Protein AF-A0A7J8YGD0-F1 (afdb_monomer_lite)

Secondary structure (DSSP, 8-state):
----SS-EEEEE--HHHHTSS--EEPPHHHHHHHSTT--EEEEEESSSS-EEEEEEEEETTEEEE-TTHHHHHHHTT--TT-EEEEEEEETTTTEEEEEEEPPPPTT------

InterPro domains:
  IPR003340 B3 DNA binding domain [PF02362] (11-102)
  IPR003340 B3 DNA binding domain [PS50863] (9-104)
  IPR003340 B3 DNA binding domain [SM01019] (9-104)
  IPR003340 B3 DNA binding domain [cd10017] (7-102)
  IPR015300 DNA-binding pseudobarrel domain superfamily [G3DSA:2.40.330.10] (1-106)
  IPR015300 DNA-binding pseudobarrel domain superfamily [SSF101936] (2-102)
  IPR044837 B3 domain-containing protein REM16-like [PTHR31391] (2-103)

Organism: Gossypium aridum (NCBI:txid34290)

Radius of gyration: 14.12 Å; chains: 1; bounding box: 32×40×38 Å

Structure (mmCIF, N/CA/C/O backbone):
data_AF-A0A7J8YGD0-F1
#
_entry.id   AF-A0A7J8YGD0-F1
#
loop_
_atom_site.group_PDB
_atom_site.id
_atom_site.type_symbol
_atom_site.label_atom_id
_atom_site.label_alt_id
_atom_site.label_comp_id
_atom_site.label_asym_id
_atom_site.label_entity_id
_atom_site.label_seq_id
_atom_site.pdbx_PDB_ins_code
_atom_site.Cartn_x
_atom_site.Cartn_y
_atom_site.Cartn_z
_atom_site.occupancy
_atom_site.B_iso_or_equiv
_atom_site.auth_seq_id
_atom_site.auth_comp_id
_atom_site.auth_asym_id
_atom_site.auth_atom_id
_atom_site.pdbx_PDB_model_num
ATOM 1 N N . MET A 1 1 ? -18.296 -4.011 -14.065 1.00 70.75 1 MET A N 1
ATOM 2 C CA . MET A 1 1 ? -17.063 -3.261 -13.724 1.00 70.75 1 MET A CA 1
ATOM 3 C C . MET A 1 1 ? -16.869 -3.348 -12.220 1.00 70.75 1 MET A C 1
ATOM 5 O O . MET A 1 1 ? -17.765 -2.932 -11.500 1.00 70.75 1 MET A O 1
ATOM 9 N N . PHE A 1 2 ? -15.771 -3.931 -11.735 1.00 85.75 2 PHE A N 1
ATOM 10 C CA . PHE A 1 2 ? -15.544 -4.056 -10.292 1.00 85.75 2 PHE A CA 1
ATOM 11 C C . PHE A 1 2 ? -15.328 -2.680 -9.647 1.00 85.75 2 PHE A C 1
ATOM 13 O O . PHE A 1 2 ? -14.451 -1.918 -10.073 1.00 85.75 2 PHE A O 1
ATOM 20 N N . LYS A 1 3 ? -16.122 -2.355 -8.626 1.00 93.06 3 LYS A N 1
ATOM 21 C CA . LYS A 1 3 ? -16.056 -1.097 -7.879 1.00 93.06 3 LYS A CA 1
ATOM 22 C C . LYS A 1 3 ? -16.419 -1.371 -6.413 1.00 93.06 3 LYS A C 1
ATOM 24 O O . LYS A 1 3 ? -17.567 -1.722 -6.168 1.00 93.06 3 LYS A O 1
ATOM 29 N N . PRO A 1 4 ? -15.470 -1.212 -5.480 1.00 95.00 4 PRO A N 1
ATOM 30 C CA . PRO A 1 4 ? -15.769 -1.267 -4.054 1.00 95.00 4 PRO A CA 1
ATOM 31 C C . PRO A 1 4 ? -16.660 -0.111 -3.577 1.00 95.00 4 PRO A C 1
ATOM 33 O O . PRO A 1 4 ? -16.661 0.962 -4.193 1.00 95.00 4 PRO A O 1
ATOM 36 N N . ASP A 1 5 ? -17.366 -0.327 -2.465 1.00 95.81 5 ASP A N 1
ATOM 37 C CA . ASP A 1 5 ? -18.212 0.6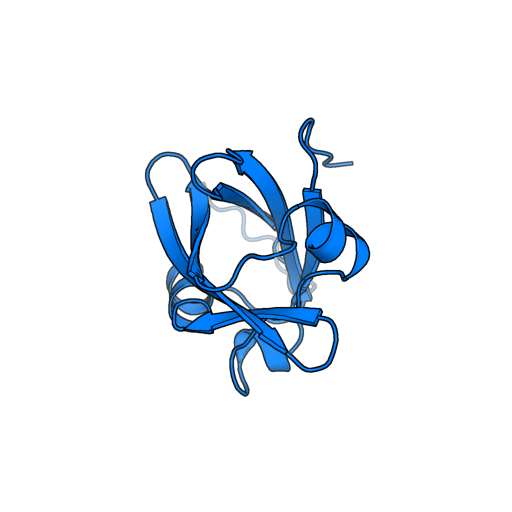87 -1.818 1.00 95.81 5 ASP A CA 1
ATOM 38 C C . ASP A 1 5 ? -17.385 1.697 -1.011 1.00 95.81 5 ASP A C 1
ATOM 40 O O . ASP A 1 5 ? -17.691 2.893 -0.994 1.00 95.81 5 ASP A O 1
ATOM 44 N N . ASN A 1 6 ? -16.305 1.237 -0.373 1.00 97.50 6 ASN A N 1
ATOM 45 C CA . ASN A 1 6 ? -15.401 2.106 0.375 1.00 97.50 6 ASN A CA 1
ATOM 46 C C . ASN A 1 6 ? -14.445 2.868 -0.557 1.00 97.50 6 ASN A C 1
ATOM 48 O O . ASN A 1 6 ? -14.257 2.489 -1.717 1.00 97.50 6 ASN A O 1
ATOM 52 N N . PRO A 1 7 ? -13.772 3.931 -0.074 1.00 97.88 7 PRO A N 1
ATOM 53 C CA . PRO A 1 7 ? -12.737 4.598 -0.849 1.00 97.88 7 PRO A CA 1
ATOM 54 C C . PRO A 1 7 ? -11.644 3.629 -1.294 1.00 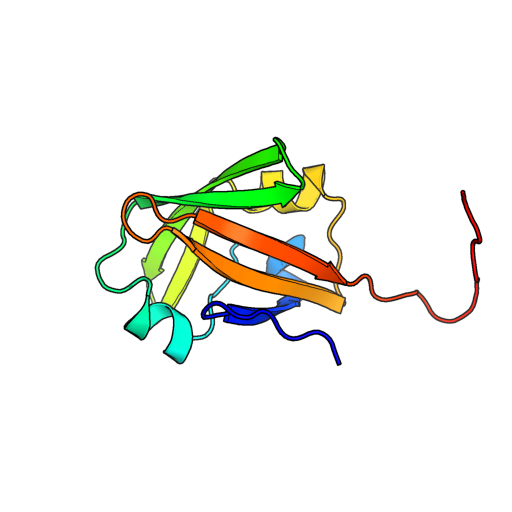97.88 7 PRO A C 1
ATOM 56 O O . PRO A 1 7 ? -11.101 2.877 -0.488 1.00 97.88 7 PRO A O 1
ATOM 59 N N . PHE A 1 8 ? -11.268 3.691 -2.569 1.00 98.12 8 PHE A N 1
ATOM 60 C CA . PHE A 1 8 ? -10.255 2.801 -3.118 1.00 98.12 8 PHE A CA 1
ATOM 61 C C . PHE A 1 8 ? -9.355 3.501 -4.142 1.00 98.12 8 PHE A C 1
ATOM 63 O O . PHE A 1 8 ? -9.695 4.550 -4.698 1.00 98.12 8 PHE A O 1
ATOM 70 N N .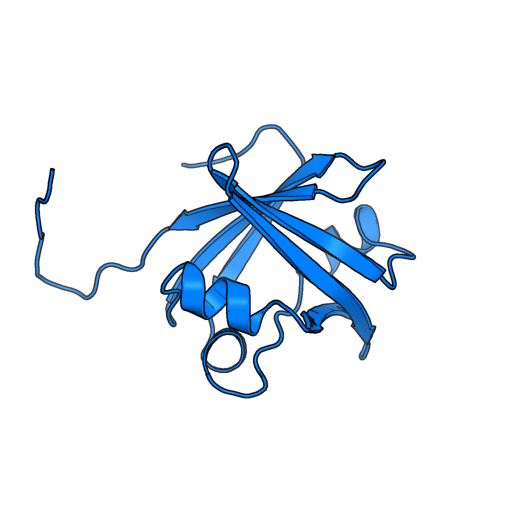 CYS A 1 9 ? -8.211 2.889 -4.431 1.00 97.44 9 CYS A N 1
ATOM 71 C CA . CYS A 1 9 ? -7.384 3.219 -5.587 1.00 97.44 9 CYS A CA 1
ATOM 72 C C . CYS A 1 9 ? -7.027 1.956 -6.376 1.00 97.44 9 CYS A C 1
ATOM 74 O O . CYS A 1 9 ? -7.066 0.847 -5.846 1.00 97.44 9 CYS A O 1
ATOM 76 N N . ARG A 1 10 ? -6.720 2.123 -7.664 1.00 97.19 10 ARG A N 1
ATOM 77 C CA . ARG A 1 10 ? -6.294 1.034 -8.549 1.00 97.19 10 ARG A CA 1
ATOM 78 C C . ARG A 1 10 ? -4.861 1.282 -8.982 1.00 97.19 10 ARG A C 1
ATOM 80 O O . ARG A 1 10 ? -4.521 2.413 -9.330 1.00 97.19 10 ARG A O 1
ATOM 87 N N . VAL A 1 11 ? -4.055 0.234 -8.980 1.00 97.00 11 VAL A N 1
ATOM 88 C CA . VAL A 1 11 ? -2.659 0.272 -9.408 1.00 97.00 11 VAL A CA 1
ATOM 89 C C . VAL A 1 11 ? -2.426 -0.887 -10.360 1.00 97.00 11 VAL A C 1
ATOM 91 O O . VAL A 1 11 ? -2.686 -2.030 -10.004 1.00 97.00 11 VAL A O 1
ATOM 94 N N . ILE A 1 12 ? -1.912 -0.576 -11.547 1.00 96.44 12 ILE A N 1
ATOM 95 C CA . ILE A 1 12 ? -1.347 -1.569 -12.463 1.00 96.44 12 ILE A CA 1
ATOM 96 C C . ILE A 1 12 ? 0.110 -1.776 -12.057 1.00 96.44 12 ILE A C 1
ATOM 98 O O . ILE A 1 12 ? 0.867 -0.800 -11.971 1.00 96.44 12 ILE A O 1
ATOM 102 N N . LEU A 1 13 ? 0.492 -3.018 -11.781 1.00 95.62 13 LEU A N 1
ATOM 103 C CA . LEU A 1 13 ? 1.836 -3.353 -11.347 1.00 95.62 13 LEU A CA 1
ATOM 104 C C . LEU A 1 13 ? 2.829 -3.193 -12.500 1.00 95.62 13 LEU A C 1
ATOM 106 O O . LEU A 1 13 ? 2.603 -3.637 -13.622 1.00 95.62 13 LEU A O 1
ATOM 110 N N . ARG A 1 14 ? 3.926 -2.490 -12.217 1.00 94.00 14 ARG A N 1
ATOM 111 C CA . ARG A 1 14 ? 5.038 -2.237 -13.141 1.00 94.00 14 ARG A CA 1
ATOM 112 C C . ARG A 1 14 ? 6.267 -3.022 -12.679 1.00 94.00 14 ARG A C 1
ATOM 114 O O . ARG A 1 14 ? 6.350 -3.319 -11.486 1.00 94.00 14 ARG A O 1
ATOM 121 N N . PRO A 1 15 ? 7.281 -3.241 -13.535 1.00 93.31 15 PRO A N 1
ATOM 122 C CA . PRO A 1 15 ? 8.506 -3.959 -13.163 1.00 93.31 15 PRO A CA 1
ATOM 123 C C . PRO A 1 15 ? 9.198 -3.436 -11.896 1.00 93.31 15 PRO A C 1
ATOM 125 O O . PRO A 1 15 ? 9.759 -4.199 -11.113 1.00 93.31 15 PRO A O 1
ATOM 128 N N . SER A 1 16 ? 9.155 -2.122 -11.658 1.00 92.00 16 SER A N 1
ATOM 129 C CA . SER A 1 16 ? 9.719 -1.497 -10.452 1.00 92.00 16 SER A CA 1
ATOM 130 C C . SER A 1 16 ? 8.932 -1.799 -9.173 1.00 92.00 16 SER A C 1
ATOM 132 O O . SER A 1 16 ? 9.463 -1.661 -8.074 1.00 92.00 16 SER A O 1
ATOM 134 N N . TYR A 1 17 ? 7.672 -2.213 -9.291 1.00 93.69 17 TYR A N 1
ATOM 135 C CA . TYR A 1 17 ? 6.842 -2.584 -8.150 1.00 93.69 17 TYR A CA 1
ATOM 136 C C . TYR A 1 17 ? 7.013 -4.057 -7.789 1.00 93.69 17 TYR A C 1
ATOM 138 O O . TYR A 1 17 ? 6.798 -4.388 -6.633 1.00 93.69 17 TYR A O 1
ATOM 146 N N . VAL A 1 18 ? 7.424 -4.923 -8.720 1.00 93.81 18 VAL A N 1
ATOM 147 C CA . VAL A 1 18 ? 7.502 -6.377 -8.479 1.00 93.81 18 VAL A CA 1
ATOM 148 C C . VAL A 1 18 ? 8.926 -6.946 -8.496 1.00 93.81 18 VAL A C 1
ATOM 150 O O . VAL A 1 18 ? 9.200 -7.869 -7.738 1.00 93.81 18 VAL A O 1
ATOM 153 N N . TYR A 1 19 ? 9.869 -6.367 -9.255 1.00 86.56 19 TYR A N 1
ATOM 154 C CA . TYR A 1 19 ? 11.216 -6.945 -9.424 1.00 86.56 19 TYR A CA 1
ATOM 155 C C . TYR A 1 19 ? 12.373 -6.075 -8.910 1.00 86.56 19 TYR A C 1
ATOM 157 O O . TYR A 1 19 ? 13.336 -6.595 -8.350 1.00 86.56 19 TYR A O 1
ATOM 165 N N . LYS A 1 20 ? 12.345 -4.749 -9.130 1.00 75.06 20 LYS A N 1
ATOM 166 C CA . LYS A 1 20 ? 13.496 -3.854 -8.860 1.00 75.06 20 LYS A CA 1
ATOM 167 C C . LYS A 1 20 ? 13.186 -2.820 -7.789 1.00 75.06 20 LYS A C 1
ATOM 169 O O . LYS A 1 20 ? 12.332 -1.969 -7.989 1.00 75.06 20 LYS A O 1
ATOM 174 N N . GLY A 1 21 ? 13.904 -2.853 -6.666 1.00 68.25 21 GLY A N 1
ATOM 175 C CA . GLY A 1 21 ? 13.706 -1.921 -5.544 1.00 68.25 21 GLY A CA 1
ATOM 176 C C . GLY A 1 21 ? 12.445 -2.193 -4.713 1.00 68.25 21 GLY A C 1
ATOM 177 O O . GLY A 1 21 ? 12.406 -1.782 -3.559 1.00 68.25 21 GLY A O 1
ATOM 178 N N . ILE A 1 22 ? 11.474 -2.915 -5.289 1.00 80.94 22 ILE A N 1
ATOM 179 C CA . ILE A 1 22 ? 10.240 -3.460 -4.705 1.00 80.94 22 ILE A CA 1
ATOM 180 C C . ILE A 1 22 ? 9.631 -2.499 -3.677 1.00 80.94 22 ILE A C 1
ATOM 182 O O . ILE A 1 22 ? 9.478 -2.802 -2.493 1.00 80.94 22 ILE A O 1
ATOM 186 N N . PHE A 1 23 ? 9.282 -1.306 -4.158 1.00 91.56 23 PHE A N 1
ATOM 187 C CA . PHE A 1 23 ? 8.403 -0.374 -3.463 1.00 91.56 23 PHE A CA 1
ATOM 188 C C . PHE A 1 23 ? 7.251 0.020 -4.378 1.00 91.56 23 PHE A C 1
ATOM 190 O O . PHE A 1 23 ? 7.428 0.204 -5.581 1.00 91.56 23 PHE A O 1
ATOM 197 N N . LEU A 1 24 ? 6.071 0.190 -3.793 1.00 95.31 24 LEU A N 1
ATOM 198 C CA . LEU A 1 24 ? 4.872 0.579 -4.520 1.00 95.31 24 LEU A CA 1
ATOM 199 C C . LEU A 1 24 ? 4.493 2.017 -4.183 1.00 95.31 24 LEU A C 1
ATOM 201 O O . LEU A 1 24 ? 4.183 2.314 -3.033 1.00 95.31 24 LEU A O 1
ATOM 205 N N . HIS A 1 25 ? 4.450 2.895 -5.183 1.00 94.94 25 HIS A N 1
ATOM 206 C CA . HIS A 1 25 ? 3.895 4.238 -5.018 1.00 94.94 25 HIS A CA 1
ATOM 207 C C . HIS A 1 25 ? 2.366 4.205 -5.059 1.00 94.94 25 HIS A C 1
ATOM 209 O O . HIS A 1 25 ? 1.769 3.655 -5.984 1.00 94.94 25 HIS A O 1
ATOM 215 N N . ILE A 1 26 ? 1.730 4.840 -4.076 1.00 96.06 26 ILE A N 1
ATOM 216 C CA . ILE A 1 26 ? 0.272 4.938 -3.996 1.00 96.06 26 ILE A CA 1
ATOM 217 C C . ILE A 1 26 ? -0.204 6.184 -4.748 1.00 96.06 26 ILE A C 1
ATOM 219 O O . ILE A 1 26 ? 0.401 7.252 -4.593 1.00 96.06 26 ILE A O 1
ATOM 223 N N . PRO A 1 27 ? -1.294 6.095 -5.541 1.00 95.75 27 PRO A N 1
ATOM 224 C CA . PRO A 1 27 ? -1.850 7.243 -6.243 1.00 95.75 27 PRO A CA 1
ATOM 225 C C . PRO A 1 27 ? -2.031 8.451 -5.320 1.00 95.75 27 PRO A C 1
ATOM 227 O O . PRO A 1 27 ? -2.735 8.387 -4.308 1.00 95.75 27 PRO A O 1
ATOM 230 N N . ARG A 1 28 ? -1.400 9.572 -5.687 1.00 93.44 28 ARG A N 1
ATOM 231 C CA . ARG A 1 28 ? -1.244 10.754 -4.826 1.00 93.44 28 ARG A CA 1
ATOM 232 C C . ARG A 1 28 ? -2.565 11.263 -4.248 1.00 93.44 28 ARG A C 1
ATOM 234 O O . ARG A 1 28 ? -2.620 11.580 -3.067 1.00 93.44 28 ARG A O 1
ATOM 241 N N . CYS A 1 29 ? -3.628 11.323 -5.051 1.00 93.81 29 CYS A N 1
ATOM 242 C CA . CYS A 1 29 ? -4.939 11.802 -4.598 1.00 93.81 29 CYS A CA 1
ATOM 243 C C . CYS A 1 29 ? -5.554 10.913 -3.509 1.00 93.81 29 CYS A C 1
ATOM 245 O O . CYS A 1 29 ? -6.160 11.427 -2.574 1.00 93.81 29 CYS A O 1
ATOM 247 N N . PHE A 1 30 ? -5.382 9.592 -3.614 1.00 95.75 30 PHE A N 1
ATOM 248 C CA . PHE A 1 30 ? -5.841 8.658 -2.590 1.00 95.75 30 PHE A CA 1
ATOM 249 C C . PHE A 1 30 ? -4.985 8.789 -1.328 1.00 95.75 30 PHE A C 1
ATOM 251 O O . PHE A 1 30 ? -5.516 8.958 -0.232 1.00 95.75 30 PHE A O 1
ATOM 258 N N . ALA A 1 31 ? -3.660 8.796 -1.490 1.00 94.44 31 ALA A N 1
ATOM 259 C CA . ALA A 1 31 ? -2.731 8.891 -0.373 1.00 94.44 31 ALA A CA 1
ATOM 260 C C . ALA A 1 31 ? -2.895 10.194 0.429 1.00 94.44 31 ALA A C 1
ATOM 262 O O . ALA A 1 31 ? -2.996 10.145 1.648 1.00 94.44 31 ALA A O 1
ATOM 263 N N . LEU A 1 32 ? -3.032 11.346 -0.234 1.00 93.81 32 LEU A N 1
ATOM 264 C CA . LEU A 1 32 ? -3.262 12.633 0.436 1.00 93.81 32 LEU A CA 1
ATOM 265 C C . LEU A 1 32 ? -4.565 12.688 1.233 1.00 93.81 32 LEU A C 1
ATOM 267 O O . LEU A 1 32 ? -4.677 13.478 2.163 1.00 93.81 32 LEU A O 1
ATOM 271 N N . ARG A 1 33 ? -5.571 11.903 0.850 1.00 95.12 33 ARG A N 1
ATOM 272 C CA . ARG A 1 33 ? -6.872 11.935 1.517 1.00 95.12 33 ARG A CA 1
ATOM 273 C C . ARG A 1 33 ? -6.963 10.939 2.666 1.00 95.12 33 ARG A C 1
ATOM 275 O O . ARG A 1 33 ? -7.599 11.244 3.666 1.00 95.12 33 ARG A O 1
ATOM 282 N N . TYR A 1 34 ? -6.346 9.769 2.515 1.00 95.31 34 TYR A N 1
ATOM 283 C CA . TYR A 1 34 ? -6.559 8.639 3.424 1.00 95.31 34 TYR A CA 1
ATOM 284 C C . TYR A 1 34 ? -5.302 8.155 4.142 1.00 95.31 34 TYR A C 1
ATOM 286 O O . TYR A 1 34 ? -5.413 7.454 5.141 1.00 95.31 34 TYR A O 1
ATOM 294 N N . LEU A 1 35 ? -4.117 8.521 3.654 1.00 93.69 35 LEU A N 1
ATOM 295 C CA . LEU A 1 35 ? -2.823 8.138 4.225 1.00 93.69 35 LEU A CA 1
ATOM 296 C C . LEU A 1 35 ? -2.013 9.363 4.678 1.00 93.69 35 LEU A C 1
ATOM 298 O O . LEU A 1 35 ? -0.834 9.242 5.002 1.00 93.69 35 LEU A O 1
ATOM 302 N N . ASN A 1 36 ? -2.614 10.555 4.699 1.00 91.75 36 ASN A N 1
ATOM 303 C CA . ASN A 1 36 ? -1.906 11.763 5.099 1.00 91.75 36 ASN A CA 1
ATOM 304 C C . ASN A 1 36 ? -1.453 11.679 6.56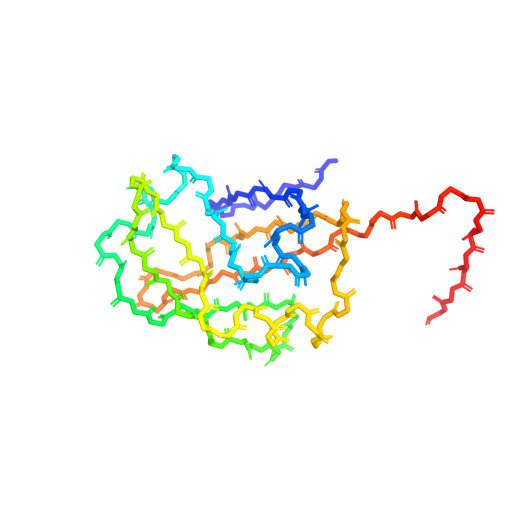0 1.00 91.75 36 ASN A C 1
ATOM 306 O O . ASN A 1 36 ? -2.219 11.278 7.432 1.00 91.75 36 ASN A O 1
ATOM 310 N N . GLY A 1 37 ? -0.201 12.052 6.817 1.00 89.00 37 GLY A N 1
ATOM 311 C CA . GLY A 1 37 ? 0.420 11.905 8.134 1.00 89.00 37 GLY A CA 1
ATOM 312 C C . GLY A 1 37 ? 0.792 10.466 8.513 1.00 89.00 37 GLY A C 1
ATOM 313 O O . GLY A 1 37 ? 1.366 10.266 9.579 1.00 89.00 37 GLY A O 1
ATOM 314 N N . VAL A 1 38 ? 0.521 9.466 7.664 1.00 91.25 38 VAL A N 1
ATOM 315 C CA . VAL A 1 38 ? 0.972 8.092 7.912 1.00 91.25 38 VAL A CA 1
ATOM 316 C C . VAL A 1 38 ? 2.469 7.981 7.628 1.00 91.25 38 VAL A C 1
ATOM 318 O O . VAL A 1 38 ? 2.913 8.159 6.491 1.00 91.25 38 VAL A O 1
ATOM 321 N N . ASP A 1 39 ? 3.217 7.623 8.668 1.00 92.50 39 ASP A N 1
ATOM 322 C CA . ASP A 1 39 ? 4.583 7.105 8.607 1.00 92.50 39 ASP A CA 1
ATOM 323 C C . ASP A 1 39 ? 4.688 5.914 9.570 1.00 92.50 39 ASP A C 1
ATOM 325 O O . ASP A 1 39 ? 4.879 6.063 10.778 1.00 92.50 39 ASP A O 1
ATOM 329 N N . GLY A 1 40 ? 4.465 4.705 9.058 1.00 95.19 40 GLY A N 1
ATOM 330 C CA . GLY A 1 40 ? 4.234 3.553 9.923 1.00 95.19 40 GLY A CA 1
ATOM 331 C C . GLY A 1 40 ? 3.831 2.285 9.189 1.00 95.19 40 GLY A C 1
ATOM 332 O O . GLY A 1 40 ? 4.033 2.150 7.984 1.00 95.19 40 GLY A O 1
ATOM 333 N N . ILE A 1 41 ? 3.295 1.325 9.939 1.00 97.38 41 ILE A N 1
ATOM 334 C CA . ILE A 1 41 ? 2.783 0.067 9.390 1.00 97.38 41 ILE A CA 1
ATOM 335 C C . ILE A 1 41 ? 1.314 0.243 9.006 1.00 97.38 41 ILE A C 1
ATOM 337 O O . ILE A 1 41 ? 0.513 0.730 9.801 1.00 97.38 41 ILE A O 1
ATOM 341 N N . VAL A 1 42 ? 0.972 -0.181 7.794 1.00 97.69 42 VAL A N 1
ATOM 342 C CA . VAL A 1 42 ? -0.403 -0.375 7.326 1.00 97.69 42 VAL A CA 1
ATOM 343 C C . VAL A 1 42 ? -0.608 -1.857 7.028 1.00 97.69 42 VAL A C 1
ATOM 345 O O . VAL A 1 42 ? 0.351 -2.574 6.744 1.00 97.69 42 VAL A O 1
ATOM 348 N N . THR A 1 43 ? -1.846 -2.331 7.098 1.00 98.19 43 THR A N 1
ATOM 349 C CA . THR A 1 43 ? -2.159 -3.744 6.853 1.00 98.19 43 THR A CA 1
ATOM 350 C C . THR A 1 43 ? -2.772 -3.916 5.471 1.00 98.19 43 THR A C 1
ATOM 352 O O . THR A 1 43 ? -3.768 -3.266 5.157 1.00 98.19 43 THR A O 1
ATOM 355 N N . LEU A 1 44 ? -2.216 -4.814 4.661 1.00 98.56 44 LEU A N 1
ATOM 356 C CA . LEU A 1 44 ? -2.850 -5.302 3.435 1.00 98.56 44 LEU A CA 1
ATOM 357 C C . LEU A 1 44 ? -3.620 -6.589 3.737 1.00 98.56 44 LEU A C 1
ATOM 359 O O . LEU A 1 44 ? -3.088 -7.462 4.418 1.00 98.56 44 LEU A O 1
ATOM 363 N N . GLN A 1 45 ? -4.845 -6.723 3.232 1.00 97.94 45 GLN A N 1
ATOM 364 C CA . GLN A 1 45 ? -5.691 -7.906 3.436 1.00 97.94 45 GLN A CA 1
ATOM 365 C C . GLN A 1 45 ? -6.294 -8.379 2.110 1.00 97.94 45 GLN A C 1
ATOM 367 O O . GLN A 1 45 ? -7.042 -7.633 1.496 1.00 97.94 45 GLN A O 1
ATOM 372 N N . VAL A 1 46 ? -6.029 -9.609 1.669 1.00 95.31 46 VAL A N 1
ATOM 373 C CA . VAL A 1 46 ? -6.539 -10.111 0.367 1.00 95.31 46 VAL A CA 1
ATOM 374 C C . VAL A 1 46 ? -7.851 -10.879 0.528 1.00 95.31 46 VAL A C 1
ATOM 376 O O . VAL A 1 46 ? -8.844 -10.594 -0.138 1.00 95.31 46 VAL A O 1
ATOM 379 N N . SER A 1 47 ? -7.875 -11.827 1.459 1.00 85.12 47 SER A N 1
ATOM 380 C CA . SER A 1 47 ? -9.026 -12.668 1.796 1.00 85.12 47 SER A CA 1
ATOM 381 C C . SER A 1 47 ? -9.275 -12.630 3.302 1.00 85.12 47 SER A C 1
ATOM 383 O O . SER A 1 47 ? -8.538 -11.979 4.050 1.00 85.12 47 SER A O 1
ATOM 385 N N . GLU A 1 48 ? -10.340 -13.275 3.773 1.00 78.56 48 GLU A N 1
ATOM 386 C CA . GLU A 1 48 ? -10.559 -13.400 5.212 1.00 78.56 48 GLU A CA 1
ATOM 387 C C . GLU A 1 48 ? -9.366 -14.120 5.861 1.00 78.56 48 GLU A C 1
ATOM 389 O O . GLU A 1 48 ? -8.976 -15.215 5.465 1.00 78.56 48 GLU A O 1
ATOM 394 N N . GLY A 1 49 ? -8.730 -13.453 6.827 1.00 76.88 49 GLY A N 1
ATOM 395 C CA . GLY A 1 49 ? -7.624 -13.999 7.616 1.00 76.88 49 GLY A CA 1
ATOM 396 C C . GLY A 1 49 ? -6.214 -13.689 7.103 1.00 76.88 49 GLY A C 1
ATOM 397 O O . GLY A 1 49 ? -5.335 -13.446 7.929 1.00 76.88 49 GLY A O 1
ATOM 398 N N . LYS A 1 50 ? -5.969 -13.618 5.786 1.00 94.31 50 LYS A N 1
ATOM 399 C CA . LYS A 1 50 ? -4.615 -13.337 5.266 1.00 94.31 50 LYS A CA 1
ATOM 400 C C . LYS A 1 50 ? -4.291 -11.843 5.294 1.00 94.31 50 LYS A C 1
ATOM 402 O O . LYS A 1 50 ? -4.934 -11.051 4.599 1.00 94.31 50 LYS A O 1
ATOM 407 N N . LYS A 1 51 ? -3.286 -11.472 6.092 1.00 97.50 51 LYS A N 1
ATOM 408 C CA . LYS A 1 51 ? -2.873 -10.087 6.344 1.00 97.50 51 LYS A CA 1
ATOM 409 C C . LYS A 1 51 ? -1.357 -9.936 6.255 1.00 97.50 51 LYS A C 1
ATOM 411 O O . LYS A 1 51 ? -0.634 -10.767 6.793 1.00 97.50 51 LYS A O 1
ATOM 416 N N . TRP A 1 52 ? -0.903 -8.835 5.661 1.00 98.06 52 TRP A N 1
ATOM 417 C CA . TRP A 1 52 ? 0.512 -8.483 5.549 1.00 98.06 52 TRP A CA 1
ATOM 418 C C . TRP A 1 52 ? 0.767 -7.087 6.124 1.00 98.06 52 TRP A C 1
ATOM 420 O O . TRP A 1 52 ? 0.145 -6.121 5.665 1.00 98.06 52 TRP A O 1
ATOM 430 N N . PRO A 1 53 ? 1.669 -6.941 7.110 1.00 98.00 53 PRO A N 1
ATOM 431 C CA . PRO A 1 53 ? 2.112 -5.636 7.574 1.00 98.00 53 PRO A CA 1
ATOM 432 C C . PRO A 1 53 ? 3.096 -5.029 6.568 1.00 98.00 53 PRO A C 1
ATOM 434 O O . PRO A 1 53 ? 4.151 -5.596 6.290 1.00 98.00 53 PRO A O 1
ATOM 437 N N . VAL A 1 54 ? 2.792 -3.840 6.049 1.00 97.88 54 VAL A N 1
ATOM 438 C CA . VAL A 1 54 ? 3.672 -3.123 5.116 1.00 97.88 54 VAL A CA 1
ATOM 439 C C . VAL A 1 54 ? 3.993 -1.726 5.631 1.00 97.88 54 VAL A C 1
ATOM 441 O O . VAL A 1 54 ? 3.132 -1.005 6.134 1.00 97.88 54 VAL A O 1
ATOM 444 N N . ARG A 1 55 ? 5.256 -1.315 5.518 1.00 97.25 55 ARG A N 1
ATOM 445 C CA . ARG A 1 55 ? 5.694 0.027 5.906 1.00 97.25 55 ARG A CA 1
ATOM 446 C C . ARG A 1 55 ? 5.256 1.033 4.844 1.00 97.25 55 ARG A C 1
ATOM 448 O O . ARG A 1 55 ? 5.770 1.010 3.724 1.00 97.25 55 ARG A O 1
ATOM 455 N N . CYS A 1 56 ? 4.371 1.942 5.228 1.00 97.31 56 CYS A N 1
ATOM 456 C CA . CYS A 1 56 ? 3.972 3.116 4.467 1.00 97.31 56 CYS A CA 1
ATOM 457 C C . CYS A 1 56 ? 4.799 4.324 4.922 1.00 97.31 56 CYS A C 1
ATOM 459 O O . CYS A 1 56 ? 4.800 4.659 6.106 1.00 97.31 56 CYS A O 1
ATOM 461 N N . ILE A 1 57 ? 5.507 4.960 3.988 1.00 95.00 57 ILE A N 1
ATOM 462 C CA . ILE A 1 57 ? 6.305 6.166 4.244 1.00 95.00 57 ILE A CA 1
ATOM 463 C C . ILE A 1 57 ? 6.006 7.239 3.205 1.00 95.00 57 ILE A C 1
ATOM 465 O O . ILE A 1 57 ? 5.752 6.928 2.038 1.00 95.00 57 ILE A O 1
ATOM 469 N N . TYR A 1 58 ? 6.101 8.500 3.616 1.00 92.12 58 TYR A N 1
ATOM 470 C CA . TYR A 1 58 ? 6.097 9.635 2.703 1.00 92.12 58 TYR A CA 1
ATOM 471 C C . TYR A 1 58 ? 7.516 9.914 2.192 1.00 92.12 58 TYR A C 1
ATOM 473 O O . TYR A 1 58 ? 8.458 10.042 2.972 1.00 92.12 58 TYR A O 1
ATOM 481 N N . GLY A 1 59 ? 7.686 10.025 0.877 1.00 84.25 59 GLY A N 1
ATOM 482 C CA . GLY A 1 59 ? 8.962 10.374 0.260 1.00 84.25 59 GLY A CA 1
ATOM 483 C C . GLY A 1 59 ? 8.796 10.813 -1.190 1.00 84.25 59 GLY A C 1
ATOM 484 O O . GLY A 1 59 ? 7.922 10.320 -1.899 1.00 84.25 59 GLY A O 1
ATOM 485 N N . GLN A 1 60 ? 9.635 11.752 -1.640 1.00 79.12 60 GLN A N 1
ATOM 486 C CA . GLN A 1 60 ? 9.599 12.285 -3.012 1.00 79.12 60 GLN A CA 1
ATOM 487 C C . GLN A 1 60 ? 8.173 12.669 -3.454 1.00 79.12 60 GLN A C 1
ATOM 489 O O . GLN A 1 60 ? 7.705 12.271 -4.517 1.00 79.12 60 GLN A O 1
ATOM 494 N N . SER A 1 61 ? 7.457 13.418 -2.608 1.00 83.81 61 SER A N 1
ATOM 495 C CA . SER A 1 61 ? 6.097 13.934 -2.854 1.00 83.81 61 SER A CA 1
ATOM 496 C C . SER A 1 61 ? 4.948 12.911 -2.947 1.00 83.81 61 SER A C 1
ATOM 498 O O . SER A 1 61 ? 3.835 13.269 -3.342 1.00 83.81 61 SER A O 1
ATOM 500 N N . SER A 1 62 ? 5.170 11.652 -2.550 1.00 87.12 62 SER A N 1
ATOM 501 C CA . SER A 1 62 ? 4.130 10.611 -2.528 1.00 87.12 62 SER A CA 1
ATOM 502 C C . SER A 1 62 ? 4.296 9.633 -1.361 1.00 87.12 62 SER A C 1
ATOM 504 O O . SER A 1 62 ? 5.362 9.554 -0.753 1.00 87.12 62 SER A O 1
ATOM 506 N N . TRP A 1 63 ? 3.240 8.878 -1.048 1.00 94.69 63 TRP A N 1
ATOM 507 C CA . TRP A 1 63 ? 3.338 7.741 -0.133 1.00 94.69 63 TRP A CA 1
ATOM 508 C C . TRP A 1 63 ? 3.701 6.489 -0.907 1.00 94.69 63 TRP A C 1
ATOM 510 O O . TRP A 1 63 ? 3.200 6.265 -2.014 1.00 94.69 63 TRP A O 1
ATOM 520 N N . LYS A 1 64 ? 4.545 5.658 -0.303 1.00 95.12 64 LYS A N 1
ATOM 521 C CA . LYS A 1 64 ? 4.913 4.365 -0.863 1.00 95.12 64 LYS A CA 1
ATOM 522 C C . LYS A 1 64 ? 4.906 3.259 0.179 1.00 95.12 64 LYS A C 1
ATOM 524 O O . LYS A 1 64 ? 5.268 3.487 1.335 1.00 95.12 64 LYS A O 1
ATOM 529 N N . PHE A 1 65 ? 4.554 2.056 -0.257 1.00 96.94 65 PHE A N 1
ATOM 530 C CA . PHE A 1 65 ? 4.820 0.833 0.488 1.00 96.94 65 PHE A CA 1
ATOM 531 C C . PHE A 1 65 ? 6.253 0.391 0.226 1.00 96.94 65 PHE A C 1
ATOM 533 O O . PHE A 1 65 ? 6.719 0.404 -0.911 1.00 96.94 65 PHE A O 1
ATOM 540 N N . SER A 1 66 ? 6.960 0.060 1.300 1.00 94.62 66 SER A N 1
ATOM 541 C CA . SER A 1 66 ? 8.382 -0.280 1.295 1.00 94.62 66 SER A CA 1
ATOM 542 C C . SER A 1 66 ? 8.597 -1.648 1.942 1.00 94.62 66 SER A C 1
ATOM 544 O O . SER A 1 66 ? 8.201 -2.658 1.369 1.00 94.62 66 SER A O 1
ATOM 546 N N . LYS A 1 67 ? 9.174 -1.714 3.148 1.00 95.38 67 LYS A N 1
ATOM 547 C CA . LYS A 1 67 ? 9.358 -2.977 3.877 1.00 95.38 67 LYS A CA 1
ATOM 548 C C . LYS A 1 67 ? 8.027 -3.740 3.981 1.00 95.38 67 LYS A C 1
ATOM 550 O O . LYS A 1 67 ? 7.015 -3.139 4.332 1.00 95.38 67 LYS A O 1
ATOM 555 N N . GLY A 1 68 ? 8.041 -5.037 3.672 1.00 96.62 68 GLY A N 1
ATOM 556 C CA . GLY A 1 68 ? 6.853 -5.904 3.636 1.00 96.62 68 GLY A CA 1
ATOM 557 C C . GLY A 1 68 ? 6.129 -5.943 2.283 1.00 96.62 68 GLY A C 1
ATOM 558 O O . GLY A 1 68 ? 5.410 -6.897 2.012 1.00 96.62 68 GLY A O 1
ATOM 559 N N . TRP A 1 69 ? 6.348 -4.972 1.385 1.00 97.38 69 TRP A N 1
ATOM 560 C CA . TRP A 1 69 ? 5.744 -5.014 0.046 1.00 97.38 69 TRP A CA 1
ATOM 561 C C . TRP A 1 69 ? 6.287 -6.178 -0.798 1.00 97.38 69 TRP A C 1
ATOM 563 O O . TRP A 1 69 ? 5.515 -6.858 -1.461 1.00 97.38 69 TRP A O 1
ATOM 573 N N . ALA A 1 70 ? 7.592 -6.459 -0.727 1.00 95.94 70 ALA A N 1
ATOM 574 C CA . ALA A 1 70 ? 8.187 -7.586 -1.451 1.00 95.94 70 ALA A CA 1
ATOM 575 C C . ALA A 1 70 ? 7.651 -8.947 -0.993 1.00 95.94 70 ALA A C 1
ATOM 577 O O . ALA A 1 70 ? 7.376 -9.806 -1.820 1.00 95.94 70 ALA A O 1
ATOM 578 N N . GLU A 1 71 ? 7.457 -9.119 0.313 1.00 96.19 71 GLU A N 1
ATOM 579 C CA . GLU A 1 71 ? 6.840 -10.318 0.888 1.00 96.19 71 GLU A CA 1
ATOM 580 C C . GLU A 1 71 ? 5.394 -10.469 0.405 1.00 96.19 71 GLU A C 1
ATOM 582 O O . GLU A 1 71 ? 5.019 -11.524 -0.090 1.00 96.19 71 GLU A O 1
ATOM 587 N N . PHE A 1 72 ? 4.617 -9.380 0.415 1.00 97.25 72 PHE A N 1
ATOM 588 C CA . PHE A 1 72 ? 3.265 -9.374 -0.143 1.00 97.25 72 PHE A CA 1
ATOM 589 C C . PHE A 1 72 ? 3.231 -9.772 -1.629 1.00 97.25 72 PHE A C 1
ATOM 591 O O . PHE A 1 72 ? 2.354 -10.538 -2.028 1.00 97.25 72 PHE A O 1
ATOM 598 N N . VAL A 1 73 ? 4.170 -9.269 -2.441 1.00 96.38 73 VAL A N 1
ATOM 599 C CA . VAL A 1 73 ? 4.307 -9.627 -3.864 1.00 96.38 73 VAL A CA 1
ATOM 600 C C . VAL A 1 73 ? 4.596 -11.115 -4.028 1.00 96.38 73 VAL A C 1
ATOM 602 O O . VAL A 1 73 ? 3.903 -11.777 -4.796 1.00 96.38 73 VAL A O 1
ATOM 605 N N . LEU A 1 74 ? 5.570 -11.647 -3.289 1.00 95.12 74 LEU A N 1
ATOM 606 C CA . LEU A 1 74 ? 5.979 -13.049 -3.383 1.00 95.12 74 LEU A CA 1
ATOM 607 C C . LEU A 1 74 ? 4.874 -14.004 -2.912 1.00 95.12 74 LEU A C 1
ATOM 609 O O . LEU A 1 74 ? 4.506 -14.917 -3.647 1.00 95.12 74 LEU A O 1
ATOM 613 N N . ASP A 1 75 ? 4.294 -13.756 -1.738 1.00 95.81 75 ASP A N 1
ATOM 614 C CA . ASP A 1 75 ? 3.272 -14.617 -1.127 1.00 95.81 75 ASP A CA 1
ATOM 615 C C . ASP A 1 75 ? 1.966 -14.661 -1.918 1.00 95.81 75 ASP A C 1
ATOM 617 O O . ASP A 1 75 ? 1.199 -15.621 -1.822 1.00 95.81 75 ASP A O 1
ATOM 621 N N . ASN A 1 76 ? 1.687 -13.595 -2.668 1.00 95.44 76 ASN A N 1
ATOM 622 C CA . ASN A 1 76 ? 0.536 -13.517 -3.553 1.00 95.44 76 ASN A CA 1
ATOM 623 C C . ASN A 1 76 ? 0.932 -13.718 -5.014 1.00 95.44 76 ASN A C 1
ATOM 625 O O . ASN A 1 76 ? 0.109 -13.428 -5.866 1.00 95.44 76 ASN A O 1
ATOM 629 N N . ASN A 1 77 ? 2.141 -14.189 -5.338 1.00 94.50 77 ASN A N 1
ATOM 630 C CA . ASN A 1 77 ? 2.599 -14.454 -6.709 1.00 94.50 77 ASN A CA 1
ATOM 631 C C . ASN A 1 77 ? 2.316 -13.303 -7.694 1.00 94.50 77 ASN A C 1
ATOM 633 O O . ASN A 1 77 ? 1.881 -13.564 -8.811 1.00 94.50 77 ASN A O 1
ATOM 637 N N . LEU A 1 78 ? 2.431 -12.046 -7.262 1.00 94.81 78 LEU A N 1
ATOM 638 C CA . LEU A 1 78 ? 2.100 -10.874 -8.078 1.00 94.81 78 LEU A CA 1
ATOM 639 C C . LEU A 1 78 ? 3.138 -10.647 -9.169 1.00 94.81 78 LEU A C 1
ATOM 641 O O . LEU A 1 78 ? 4.336 -10.749 -8.899 1.00 94.81 78 LEU A O 1
ATOM 645 N N . ASP A 1 79 ? 2.667 -10.260 -10.352 1.00 94.56 79 ASP A N 1
ATOM 646 C CA . ASP A 1 79 ? 3.533 -10.049 -11.507 1.00 94.56 79 ASP A CA 1
ATOM 647 C C . ASP A 1 79 ? 3.290 -8.713 -12.230 1.00 94.56 79 ASP A C 1
ATOM 649 O O . ASP A 1 79 ? 2.373 -7.953 -11.897 1.00 94.56 79 ASP A O 1
ATOM 653 N N . GLU A 1 80 ? 4.149 -8.376 -13.195 1.00 94.31 80 GLU A N 1
ATOM 654 C CA . GLU A 1 80 ? 3.926 -7.222 -14.069 1.00 94.31 80 GLU A CA 1
ATOM 655 C C . GLU A 1 80 ? 2.566 -7.329 -14.779 1.00 94.31 80 GLU A C 1
ATOM 657 O O . GLU A 1 80 ? 2.179 -8.374 -15.286 1.00 94.31 80 GLU A O 1
ATOM 662 N N . GLY A 1 81 ? 1.832 -6.217 -14.839 1.00 94.94 81 GLY A N 1
ATOM 663 C CA . GLY A 1 81 ? 0.531 -6.155 -15.505 1.00 94.94 81 GLY A CA 1
ATOM 664 C C . GLY A 1 81 ? -0.653 -6.485 -14.598 1.00 94.94 81 GLY A C 1
ATOM 665 O O . GLY A 1 81 ? -1.744 -5.970 -14.854 1.00 94.94 81 GLY A O 1
ATOM 666 N N . ASP A 1 82 ? -0.447 -7.222 -13.502 1.00 96.06 82 ASP A N 1
ATOM 667 C CA . ASP A 1 82 ? -1.490 -7.445 -12.497 1.00 96.06 82 ASP A CA 1
ATOM 668 C C . ASP A 1 82 ? -2.053 -6.117 -11.976 1.00 96.06 82 ASP A C 1
ATOM 670 O O . ASP A 1 82 ? -1.361 -5.099 -11.871 1.00 96.06 82 ASP A O 1
ATOM 674 N N . VAL A 1 83 ? -3.333 -6.118 -11.611 1.00 96.38 83 VAL A N 1
ATOM 675 C CA . VAL A 1 83 ? -4.005 -4.941 -11.059 1.00 96.38 83 VAL A CA 1
ATOM 676 C C . VAL A 1 83 ? -4.387 -5.190 -9.612 1.00 96.38 83 VAL A C 1
ATOM 678 O O . VAL A 1 83 ? -5.213 -6.047 -9.306 1.00 96.38 83 VAL A O 1
ATOM 681 N N . CYS A 1 84 ? -3.854 -4.361 -8.719 1.00 97.50 84 CYS A N 1
ATOM 682 C CA . CYS A 1 84 ? -4.261 -4.317 -7.322 1.00 97.50 84 CYS A CA 1
ATOM 683 C C . CYS A 1 84 ? -5.256 -3.175 -7.101 1.00 97.50 84 CYS A C 1
ATOM 685 O O . CYS A 1 84 ? -4.977 -2.007 -7.398 1.00 97.50 84 CYS A O 1
ATOM 687 N N . VAL A 1 85 ? -6.420 -3.502 -6.544 1.00 97.94 85 VAL A N 1
ATOM 688 C CA . VAL A 1 85 ? -7.388 -2.527 -6.037 1.00 97.94 85 VAL A CA 1
ATOM 689 C C . VAL A 1 85 ? -7.272 -2.478 -4.523 1.00 97.94 85 VAL A C 1
ATOM 691 O O . VAL A 1 85 ? -7.619 -3.448 -3.858 1.00 97.94 85 VAL A O 1
ATOM 694 N N . PHE A 1 86 ? -6.793 -1.354 -3.994 1.00 98.19 86 PHE A N 1
ATOM 695 C CA . PHE A 1 86 ? -6.645 -1.113 -2.560 1.00 98.19 86 PHE A CA 1
ATOM 696 C C . PHE A 1 86 ? -7.861 -0.347 -2.048 1.00 98.19 86 PHE A C 1
ATOM 698 O O . PHE A 1 86 ? -8.014 0.835 -2.351 1.00 98.19 86 PHE A O 1
ATOM 705 N N . GLU A 1 87 ? -8.714 -1.017 -1.286 1.00 97.94 87 GLU A N 1
ATOM 706 C CA . GLU A 1 87 ? -9.930 -0.497 -0.667 1.00 97.94 87 GLU A CA 1
ATOM 707 C C . GLU A 1 87 ? -9.701 -0.244 0.829 1.00 97.94 87 GLU A C 1
ATOM 709 O O . GLU A 1 87 ? -9.270 -1.135 1.554 1.00 97.94 87 GLU A O 1
ATOM 714 N N . LEU A 1 88 ? -10.004 0.956 1.320 1.00 97.81 88 LEU A N 1
ATOM 715 C CA . LEU A 1 88 ? -9.846 1.315 2.729 1.00 97.81 88 LEU A CA 1
ATOM 716 C C . LEU A 1 88 ? -11.027 0.818 3.566 1.00 97.81 88 LEU A C 1
ATOM 718 O O . LEU A 1 88 ? -12.098 1.413 3.525 1.00 97.81 88 LEU A O 1
ATOM 722 N N . ILE A 1 89 ? -10.811 -0.228 4.366 1.00 96.75 89 ILE A N 1
ATOM 723 C CA . ILE A 1 89 ? -11.868 -0.840 5.193 1.00 96.75 89 ILE A CA 1
ATOM 724 C C . ILE A 1 89 ? -11.798 -0.437 6.674 1.00 96.75 89 ILE A C 1
ATOM 726 O O . ILE A 1 89 ? -12.725 -0.701 7.432 1.00 96.75 89 ILE A O 1
ATOM 730 N N . SER A 1 90 ? -10.704 0.200 7.104 1.00 95.81 90 SER A N 1
ATOM 731 C CA . SER A 1 90 ? -10.548 0.742 8.457 1.00 95.81 90 SER A CA 1
ATOM 732 C C . SER A 1 90 ? -9.573 1.918 8.463 1.00 95.81 90 SER A C 1
ATOM 734 O O . SER A 1 90 ? -8.510 1.851 7.846 1.00 95.81 90 SER A O 1
ATOM 736 N N . THR A 1 91 ? -9.935 2.988 9.178 1.00 92.81 91 THR A N 1
ATOM 737 C CA . THR A 1 91 ? -9.115 4.199 9.366 1.00 92.81 91 THR A CA 1
ATOM 738 C C . THR A 1 91 ? -8.453 4.287 10.742 1.00 92.81 91 THR A C 1
ATOM 740 O O . THR A 1 91 ? -7.476 5.014 10.890 1.00 92.81 91 THR A O 1
ATOM 743 N N . LYS A 1 92 ? -8.963 3.560 11.748 1.00 90.19 92 LYS A N 1
ATOM 744 C CA . LYS A 1 92 ? -8.395 3.533 13.110 1.00 90.19 92 LYS A CA 1
ATOM 745 C C . LYS A 1 92 ? -7.072 2.769 13.131 1.00 90.19 92 LYS A C 1
ATOM 747 O O . LYS A 1 92 ? -6.064 3.260 13.622 1.00 90.19 92 LYS A O 1
ATOM 752 N N . GLU A 1 93 ? -7.102 1.579 12.551 1.00 91.12 93 GLU A N 1
ATOM 753 C CA . GLU A 1 93 ? -5.934 0.806 12.148 1.00 91.12 93 GLU A CA 1
ATOM 754 C C . GLU A 1 93 ? -6.000 0.770 10.629 1.00 91.12 93 GLU A C 1
ATOM 756 O O . GLU A 1 93 ? -6.982 0.258 10.095 1.00 91.12 93 GLU A O 1
ATOM 761 N N . ILE A 1 94 ? -5.050 1.389 9.924 1.00 96.00 94 ILE A N 1
ATOM 762 C CA . ILE A 1 94 ? -5.139 1.497 8.464 1.00 96.00 94 ILE A CA 1
ATOM 763 C C . ILE A 1 94 ? -5.081 0.091 7.858 1.00 96.00 94 ILE A C 1
ATOM 765 O O . ILE A 1 94 ? -4.017 -0.535 7.814 1.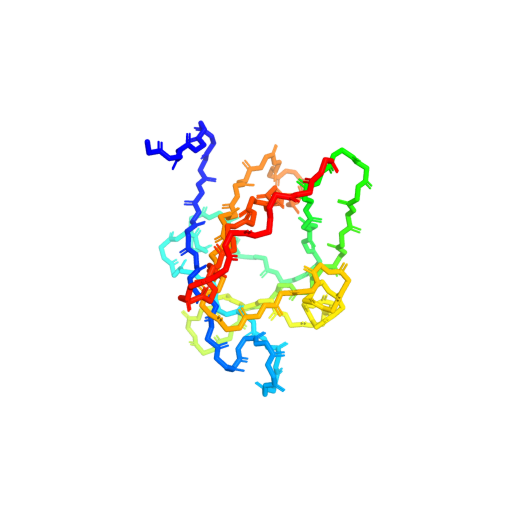00 96.00 94 ILE A O 1
ATOM 769 N N . VAL A 1 95 ? -6.231 -0.387 7.380 1.00 97.44 95 VAL A N 1
ATOM 770 C CA . VAL A 1 95 ? -6.366 -1.667 6.681 1.00 97.44 95 VAL A CA 1
ATOM 771 C C . VAL A 1 95 ? -6.860 -1.402 5.268 1.00 97.44 95 VAL A C 1
ATOM 773 O O . VAL A 1 95 ? -7.927 -0.816 5.062 1.00 97.44 95 VAL A O 1
ATOM 776 N N . LEU A 1 96 ? -6.076 -1.863 4.299 1.00 98.06 96 LEU A N 1
ATOM 777 C CA . LEU A 1 96 ? -6.418 -1.847 2.888 1.00 98.06 96 LEU A CA 1
ATOM 778 C C . LEU A 1 96 ? -6.751 -3.272 2.447 1.00 98.06 96 LEU A C 1
ATOM 780 O O . LEU A 1 96 ? -5.870 -4.131 2.375 1.00 98.06 96 LEU A O 1
ATOM 784 N N . LYS A 1 97 ? -8.021 -3.523 2.132 1.00 97.88 97 LYS A N 1
ATOM 785 C CA . LYS A 1 97 ? -8.419 -4.739 1.431 1.00 97.88 97 LYS A CA 1
ATOM 786 C C . LYS A 1 97 ? -7.881 -4.673 0.005 1.00 97.88 97 LYS A C 1
ATOM 788 O O . LYS A 1 97 ? -8.081 -3.676 -0.684 1.00 97.88 97 LYS A O 1
ATOM 793 N N . VAL A 1 98 ? -7.192 -5.714 -0.439 1.00 98.12 98 VAL A N 1
ATOM 794 C CA . VAL A 1 98 ? -6.585 -5.794 -1.764 1.00 98.12 98 VAL A CA 1
ATOM 795 C C . VAL A 1 98 ? -7.341 -6.817 -2.590 1.00 98.12 98 VAL A C 1
ATOM 797 O O . VAL A 1 98 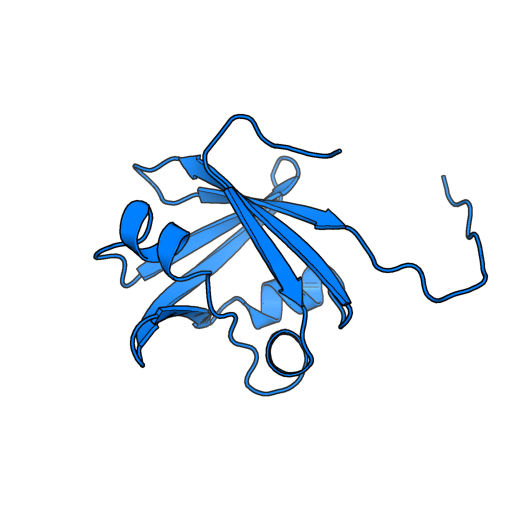? -7.344 -8.002 -2.276 1.00 98.12 98 VAL A O 1
ATOM 800 N N . THR A 1 99 ? -7.979 -6.361 -3.662 1.00 97.12 99 THR A N 1
ATOM 801 C CA . THR A 1 99 ? -8.504 -7.257 -4.700 1.00 97.12 99 THR A CA 1
ATOM 802 C C . THR A 1 99 ? -7.499 -7.308 -5.841 1.00 97.12 99 THR A C 1
ATOM 804 O O . THR A 1 99 ? -7.134 -6.260 -6.376 1.00 97.12 99 THR A O 1
ATOM 807 N N . ILE A 1 100 ? -7.044 -8.510 -6.186 1.00 96.25 100 ILE A N 1
ATOM 808 C CA . ILE A 1 100 ? -6.020 -8.748 -7.205 1.00 96.25 100 ILE A CA 1
ATOM 809 C C . ILE A 1 100 ? -6.710 -9.249 -8.475 1.00 96.25 100 ILE A C 1
ATOM 811 O O . ILE A 1 100 ? -7.421 -10.251 -8.439 1.00 96.25 100 ILE A O 1
ATOM 815 N N . PHE A 1 101 ? -6.490 -8.563 -9.593 1.00 95.19 101 PHE A N 1
ATOM 816 C CA . PHE A 1 101 ? -6.906 -8.999 -10.924 1.00 95.19 101 PHE A CA 1
ATOM 817 C C . PHE A 1 101 ? -5.665 -9.385 -11.707 1.00 95.19 101 PHE A C 1
ATOM 819 O O . PHE A 1 101 ? -4.787 -8.546 -11.911 1.00 95.19 101 PHE A O 1
ATOM 826 N N . ARG A 1 102 ? -5.603 -10.645 -12.130 1.00 94.06 102 ARG A N 1
ATOM 827 C CA . ARG A 1 102 ? -4.466 -11.151 -12.887 1.00 94.06 102 ARG A CA 1
ATOM 828 C C . ARG A 1 102 ? -4.567 -10.757 -14.341 1.00 94.06 102 ARG A C 1
ATOM 830 O O . ARG A 1 102 ? -5.643 -10.892 -14.930 1.00 94.06 102 ARG A O 1
ATOM 837 N N . VAL A 1 103 ? -3.461 -10.299 -14.913 1.00 85.44 103 VAL A N 1
ATOM 838 C CA . VAL A 1 103 ? -3.337 -10.311 -16.370 1.00 85.44 103 VAL A CA 1
ATOM 839 C C . VAL A 1 103 ? -3.245 -11.774 -16.791 1.00 85.44 103 VAL A C 1
ATOM 841 O O . VAL A 1 103 ? -2.422 -12.529 -16.285 1.00 85.44 103 VAL A O 1
ATOM 844 N N . LEU A 1 104 ? -4.149 -12.190 -17.674 1.00 74.31 104 LEU A N 1
ATOM 845 C CA . LEU A 1 104 ? -3.995 -13.459 -18.368 1.00 74.31 104 LEU A CA 1
ATOM 846 C C . LEU A 1 104 ? -2.929 -13.227 -19.435 1.00 74.31 104 LEU A C 1
ATOM 848 O O . LEU A 1 104 ? -3.087 -12.320 -20.253 1.00 74.31 104 LEU A O 1
ATOM 852 N N . GLU A 1 105 ? -1.855 -14.013 -19.425 1.00 61.78 105 GLU A N 1
ATOM 853 C CA . GLU A 1 105 ? -0.999 -14.101 -20.605 1.00 61.78 105 GLU A CA 1
ATOM 854 C C . GLU A 1 105 ? -1.877 -14.536 -21.785 1.00 61.78 105 GLU A C 1
ATOM 856 O O . GLU A 1 105 ? -2.685 -15.465 -21.660 1.00 61.78 105 GLU A O 1
ATOM 861 N N . ASP A 1 106 ? -1.778 -13.820 -22.905 1.00 57.62 106 ASP A N 1
ATOM 862 C CA . ASP A 1 106 ? -2.557 -14.096 -24.106 1.00 57.62 106 ASP A CA 1
ATOM 863 C C . ASP A 1 106 ? -2.437 -15.582 -24.499 1.00 57.62 106 ASP A C 1
ATOM 865 O O . ASP A 1 106 ? -1.419 -16.024 -25.029 1.00 57.62 106 ASP A O 1
ATOM 869 N N . GLY A 1 107 ? -3.514 -16.349 -24.284 1.00 51.16 107 GLY A N 1
ATOM 870 C CA . GLY A 1 107 ? -3.802 -17.535 -25.091 1.00 51.16 107 GLY A CA 1
ATOM 871 C C . GLY A 1 107 ? -3.931 -18.902 -24.422 1.00 51.16 107 GLY A C 1
ATOM 872 O O . GLY A 1 107 ? -4.097 -19.863 -25.168 1.00 51.16 107 GLY A O 1
ATOM 873 N N . VAL A 1 108 ? -3.940 -19.061 -23.093 1.00 42.38 108 VAL A N 1
ATOM 874 C CA . VAL A 1 108 ? -4.388 -20.343 -22.504 1.00 42.38 108 VAL A CA 1
ATOM 875 C C . VAL A 1 108 ? -5.344 -20.113 -21.344 1.00 42.38 108 VAL A C 1
ATOM 877 O O . VAL A 1 108 ? -4.955 -19.803 -20.222 1.00 42.38 108 VAL A O 1
ATOM 880 N N . ALA A 1 109 ? -6.628 -20.332 -21.624 1.00 46.78 109 ALA A N 1
ATOM 881 C CA . ALA A 1 109 ? -7.611 -20.614 -20.595 1.00 46.78 109 ALA A CA 1
ATOM 882 C C . ALA A 1 109 ? -7.185 -21.884 -19.846 1.00 46.78 109 ALA A C 1
ATOM 884 O O . ALA A 1 109 ? -7.403 -23.000 -20.314 1.00 46.78 109 ALA A O 1
ATOM 885 N N . VAL A 1 110 ? -6.586 -21.722 -18.673 1.00 43.88 110 VAL A N 1
ATOM 886 C CA . VAL A 1 110 ? -6.549 -22.785 -17.673 1.00 43.88 110 VAL A CA 1
ATOM 887 C C . VAL A 1 110 ? -7.787 -22.633 -16.805 1.00 43.88 110 VAL A C 1
ATOM 889 O O . VAL A 1 110 ? -7.816 -21.888 -15.831 1.00 43.88 110 VAL A O 1
ATOM 892 N N . ASN A 1 111 ? -8.837 -23.354 -17.200 1.00 42.88 111 ASN A N 1
ATOM 893 C CA . ASN A 1 111 ? -9.860 -23.789 -16.260 1.00 42.88 111 ASN A CA 1
ATOM 894 C C . ASN A 1 111 ? -9.151 -24.568 -15.158 1.00 42.88 111 ASN A C 1
ATOM 896 O O . ASN A 1 111 ? -8.673 -25.662 -15.456 1.00 42.88 111 ASN A O 1
ATOM 900 N N . GLN A 1 112 ? -9.111 -24.070 -13.925 1.00 38.84 112 GLN A N 1
ATOM 901 C CA . GLN A 1 112 ? -8.931 -24.946 -12.771 1.00 38.84 112 GLN A CA 1
ATOM 902 C C . GLN A 1 112 ? -9.845 -24.525 -11.620 1.00 38.84 112 GLN A C 1
ATOM 904 O O . GLN A 1 112 ? -10.074 -23.341 -11.378 1.00 38.84 112 GLN A O 1
ATOM 909 N N . LEU A 1 113 ? -10.420 -25.584 -11.050 1.00 38.88 113 LEU A N 1
ATOM 910 C CA . LEU A 1 113 ? -11.479 -25.706 -10.053 1.00 38.88 113 LEU A CA 1
ATOM 911 C C . LEU A 1 113 ? -11.097 -25.133 -8.685 1.00 38.88 113 LEU A C 1
ATOM 913 O O . LEU A 1 113 ? -9.893 -25.164 -8.350 1.00 38.88 113 LEU A O 1
#

pLDDT: mean 89.64, std 14.0, range [38.84, 98.56]

Sequence (113 aa):
MFKPDNPFCRVILRPSYVYKGIFLHIPRCFALRYLNGVDGIVTLQVSEGKKWPVRCIYGQSSWKFSKGWAEFVLDNNLDEGDVCVFELISTKEIVLKVTIFRVLEDGVAVNQL

Foldseek 3Di:
DDDDPADKDKDQDACCCAPNQNKAWDDAVSCCVQVPPDQAWAWEAADPPDIWTWGWDDDPNTIMTHPRSNVVCVVVVNDGGKMWMWGAPDRVRGYTHIHIDDDDDPDDPDDDD